Protein AF-G0RSS9-F1 (afdb_monomer_lite)

Organism: Hypocrea jecorina (strain QM6a) (NCBI:txid431241)

pLDDT: mean 83.59, std 8.58, range [49.47, 92.62]

Secondary structure (DSSP, 8-state):
--GGGSSS--S-BPTTSB-SSGGGBTTS-EEEETTEEEE--GGGTTSSSEEEE--

Structure (mmCIF, N/CA/C/O backbone):
data_AF-G0RSS9-F1
#
_entry.id   AF-G0RSS9-F1
#
loop_
_atom_site.group_PDB
_atom_site.id
_atom_site.type_symbol
_atom_site.label_atom_id
_atom_site.label_alt_id
_atom_site.label_comp_id
_atom_site.label_asym_id
_atom_site.label_entity_id
_atom_site.label_seq_id
_atom_site.pdbx_PDB_ins_code
_atom_site.Cartn_x
_atom_site.Cartn_y
_atom_site.Cartn_z
_atom_site.occupancy
_atom_site.B_iso_or_equiv
_atom_site.auth_seq_id
_atom_site.auth_comp_id
_atom_site.auth_asym_id
_atom_site.auth_atom_id
_atom_site.pdbx_PDB_model_num
ATOM 1 N N . ALA A 1 1 ? -4.347 -16.886 -0.978 1.00 49.47 1 ALA A N 1
ATOM 2 C CA . ALA A 1 1 ? -3.089 -16.228 -0.583 1.00 49.47 1 ALA A CA 1
ATOM 3 C C . ALA A 1 1 ? -1.984 -16.572 -1.574 1.00 49.47 1 ALA A C 1
ATOM 5 O O . ALA A 1 1 ? -1.833 -17.747 -1.904 1.00 49.47 1 ALA A O 1
ATOM 6 N N . GLY A 1 2 ? -1.273 -15.571 -2.095 1.00 57.88 2 GLY A N 1
ATOM 7 C CA . GLY A 1 2 ? -0.228 -15.732 -3.119 1.00 57.88 2 GLY A CA 1
ATOM 8 C C . GLY A 1 2 ? -0.559 -15.001 -4.425 1.00 57.88 2 GLY A C 1
ATOM 9 O O . GLY A 1 2 ? -1.658 -14.472 -4.557 1.00 57.88 2 GLY A O 1
ATOM 10 N N . ALA A 1 3 ? 0.372 -14.990 -5.391 1.00 62.84 3 ALA A N 1
ATOM 11 C CA . ALA A 1 3 ? 0.312 -14.200 -6.641 1.00 62.84 3 ALA A CA 1
ATOM 12 C C . ALA A 1 3 ? -1.005 -14.320 -7.442 1.00 62.84 3 ALA A C 1
ATOM 14 O O . ALA A 1 3 ? -1.376 -13.421 -8.179 1.00 62.84 3 ALA A O 1
ATOM 15 N N . LYS A 1 4 ? -1.752 -15.407 -7.242 1.00 66.06 4 LYS A N 1
ATOM 16 C CA . LYS A 1 4 ? -3.104 -15.642 -7.775 1.00 66.06 4 LYS A CA 1
ATOM 17 C C . LYS A 1 4 ? -4.187 -14.664 -7.280 1.00 66.06 4 LYS A C 1
ATOM 19 O O . 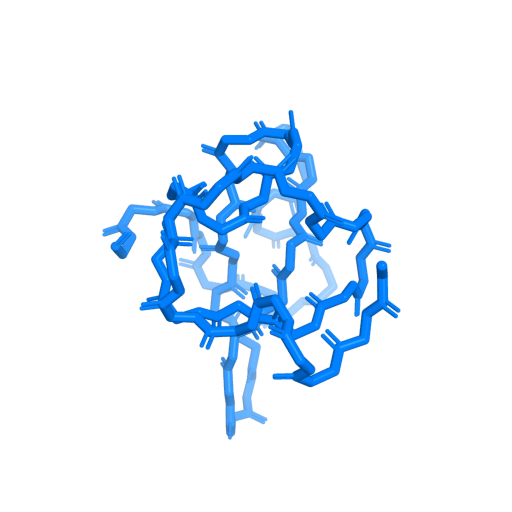LYS A 1 4 ? -5.228 -14.569 -7.914 1.00 66.06 4 LYS A O 1
ATOM 24 N N . ASN A 1 5 ? -3.950 -13.946 -6.182 1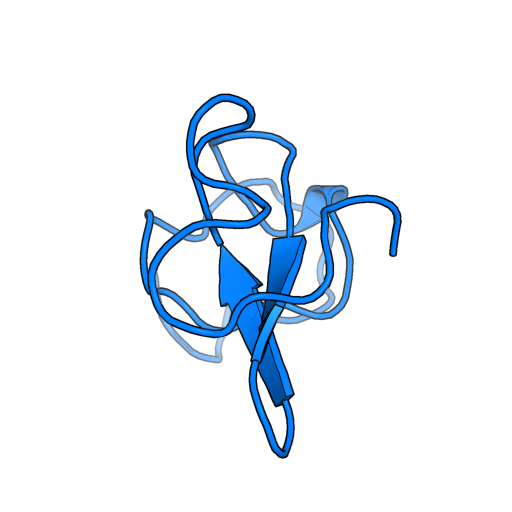.00 67.75 5 ASN A N 1
ATOM 25 C CA . ASN A 1 5 ? -4.838 -12.903 -5.653 1.00 67.75 5 ASN A CA 1
ATOM 26 C C . ASN A 1 5 ? -4.227 -11.495 -5.778 1.00 67.75 5 ASN A C 1
ATOM 28 O O . ASN A 1 5 ? -4.516 -10.625 -4.966 1.00 67.75 5 ASN A O 1
ATOM 32 N N . LEU A 1 6 ? -3.270 -11.307 -6.688 1.00 76.12 6 LEU A N 1
ATOM 33 C CA . LEU A 1 6 ? -2.600 -10.029 -6.912 1.00 76.12 6 LEU A CA 1
ATOM 34 C C . LEU A 1 6 ? -3.330 -9.263 -8.022 1.00 76.12 6 LEU A C 1
ATOM 36 O O . LEU A 1 6 ? -3.425 -9.772 -9.136 1.00 76.12 6 LEU A O 1
ATOM 40 N N . GLY A 1 7 ? -3.829 -8.061 -7.735 1.00 76.00 7 GLY A N 1
ATOM 41 C CA . GLY A 1 7 ? -4.526 -7.205 -8.698 1.00 76.00 7 GLY A CA 1
ATOM 42 C C . GLY A 1 7 ? -5.963 -7.620 -9.009 1.00 76.00 7 GLY A C 1
ATOM 43 O O . GLY A 1 7 ? -6.528 -7.134 -9.984 1.00 76.00 7 GLY A O 1
ATOM 44 N N . ASN A 1 8 ? -6.554 -8.527 -8.223 1.00 79.88 8 ASN A N 1
ATOM 45 C CA . ASN A 1 8 ? -7.953 -8.924 -8.395 1.00 79.88 8 ASN A CA 1
ATOM 46 C C . ASN A 1 8 ? -8.900 -8.211 -7.420 1.00 79.88 8 ASN A C 1
ATOM 48 O O . ASN A 1 8 ? -10.111 -8.399 -7.524 1.00 79.88 8 ASN A O 1
ATOM 52 N N . GLY A 1 9 ? -8.363 -7.416 -6.483 1.00 77.31 9 GLY A N 1
ATOM 53 C CA . GLY A 1 9 ? -9.153 -6.603 -5.560 1.00 77.31 9 GLY A CA 1
ATOM 54 C C . GLY A 1 9 ? -10.042 -7.420 -4.619 1.00 77.31 9 GLY A C 1
ATOM 55 O O . GLY A 1 9 ? -11.025 -6.904 -4.095 1.00 77.31 9 GLY A O 1
ATOM 56 N N . ALA A 1 10 ? -9.746 -8.710 -4.430 1.00 83.62 10 ALA A N 1
ATOM 57 C CA . ALA A 1 10 ? -10.598 -9.611 -3.658 1.00 83.62 10 ALA A CA 1
ATOM 58 C C . ALA A 1 10 ? -10.350 -9.548 -2.138 1.00 83.62 10 ALA A C 1
ATOM 60 O O . ALA A 1 10 ? -11.003 -10.276 -1.390 1.00 83.62 10 ALA A O 1
ATOM 61 N N . GLY A 1 11 ? -9.384 -8.750 -1.669 1.00 84.75 11 GLY A N 1
ATOM 62 C CA . GLY A 1 11 ? -9.038 -8.624 -0.250 1.00 84.75 11 GLY A CA 1
ATOM 63 C C . GLY A 1 11 ? -8.501 -9.916 0.369 1.00 84.75 11 GLY A C 1
ATOM 64 O O . GLY A 1 11 ? -8.664 -10.149 1.560 1.00 84.75 11 GLY A O 1
ATOM 65 N N . GLN A 1 12 ? -7.909 -10.803 -0.437 1.00 85.94 12 GLN A N 1
ATOM 66 C CA . GLN A 1 12 ? -7.496 -12.150 -0.011 1.00 85.94 12 GLN A CA 1
ATOM 67 C C . GLN A 1 12 ? -5.987 -12.280 0.251 1.00 85.94 12 GLN A C 1
ATOM 69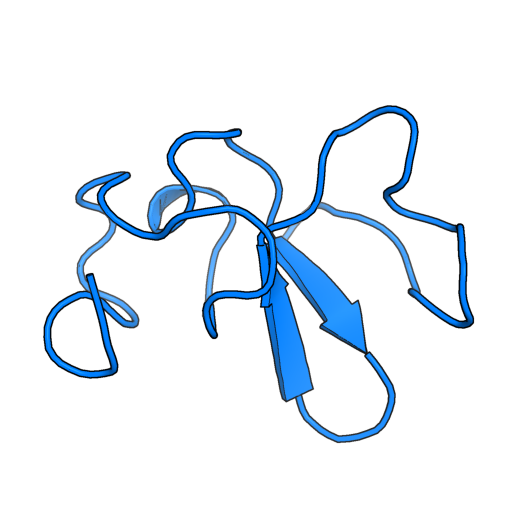 O O . GLN A 1 12 ? -5.491 -13.397 0.466 1.00 85.94 12 GLN A O 1
ATOM 74 N N . GLN A 1 13 ? -5.223 -11.187 0.160 1.00 86.56 13 GLN A N 1
ATOM 75 C CA . GLN A 1 13 ? -3.807 -11.180 0.516 1.00 86.56 13 GLN A CA 1
ATOM 76 C C . GLN A 1 13 ? -3.624 -10.932 2.013 1.00 86.56 13 GLN A C 1
ATOM 78 O O . GLN A 1 13 ? -4.203 -10.015 2.596 1.00 86.56 13 GLN A O 1
ATOM 83 N N . PHE A 1 14 ? -2.791 -11.765 2.634 1.00 87.81 14 PHE A N 1
ATOM 84 C CA . PHE A 1 14 ? -2.384 -11.602 4.028 1.00 87.81 14 PHE A CA 1
ATOM 85 C C . PHE A 1 14 ? -1.301 -10.532 4.158 1.00 87.81 14 PHE A C 1
ATOM 87 O O . PHE A 1 14 ? -0.634 -10.200 3.180 1.00 87.81 14 PHE A O 1
ATOM 94 N N . ILE A 1 15 ? -1.078 -10.048 5.383 1.00 85.31 15 ILE A N 1
ATOM 95 C CA . ILE A 1 15 ? 0.064 -9.188 5.723 1.00 85.31 15 ILE A CA 1
ATOM 96 C C . ILE A 1 15 ? 1.362 -9.833 5.223 1.00 85.31 15 ILE A C 1
ATOM 98 O O . ILE A 1 15 ? 1.539 -11.038 5.376 1.00 85.31 15 ILE A O 1
ATOM 102 N N . THR A 1 16 ? 2.254 -9.034 4.631 1.00 83.44 16 THR A N 1
ATOM 103 C CA . THR A 1 16 ? 3.465 -9.418 3.868 1.00 83.44 16 THR A CA 1
ATOM 104 C C . THR A 1 16 ? 3.231 -10.025 2.482 1.00 83.44 16 THR A C 1
ATOM 106 O O . THR A 1 16 ? 4.184 -10.170 1.718 1.00 83.44 16 THR A O 1
ATOM 109 N N . GLY A 1 17 ? 1.985 -10.334 2.115 1.00 87.12 17 GLY A N 1
ATOM 110 C CA . GLY A 1 17 ? 1.636 -10.740 0.758 1.00 87.12 17 GLY A CA 1
ATOM 111 C C . GLY A 1 17 ? 1.831 -9.594 -0.230 1.00 87.12 17 GLY A C 1
ATOM 112 O O . GLY A 1 17 ? 1.633 -8.435 0.114 1.00 87.12 17 GLY A O 1
ATOM 113 N N . ILE A 1 18 ? 2.220 -9.918 -1.459 1.00 87.44 18 ILE A N 1
ATOM 114 C CA . ILE A 1 18 ? 2.368 -8.931 -2.535 1.00 87.44 18 ILE A CA 1
ATOM 115 C C . ILE A 1 18 ? 0.990 -8.336 -2.855 1.00 87.44 18 ILE A C 1
ATOM 117 O O . ILE A 1 18 ? -0.001 -9.072 -2.867 1.00 87.44 18 ILE A O 1
ATOM 121 N N . CYS A 1 19 ? 0.929 -7.040 -3.139 1.00 88.50 19 CYS A N 1
ATOM 122 C CA . CYS A 1 19 ? -0.293 -6.336 -3.526 1.00 88.50 19 CYS A CA 1
ATOM 123 C C . CYS A 1 19 ? -0.014 -5.324 -4.642 1.00 88.50 19 CYS A C 1
ATOM 125 O O . CYS A 1 19 ? 1.129 -4.905 -4.827 1.00 88.50 19 CYS A O 1
ATOM 127 N N . LEU A 1 20 ? -1.051 -4.971 -5.405 1.00 87.38 20 LEU A N 1
ATOM 128 C CA . LEU A 1 20 ? -1.004 -3.874 -6.377 1.00 87.38 20 LEU A CA 1
ATOM 129 C C . LEU A 1 20 ? -1.857 -2.696 -5.914 1.00 87.38 20 LEU A C 1
ATOM 131 O O . LEU A 1 20 ?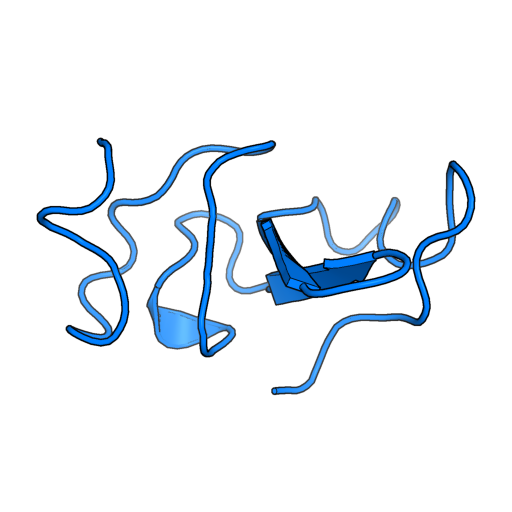 -1.505 -1.556 -6.192 1.00 87.38 20 LEU A O 1
ATOM 135 N N . THR A 1 21 ? -2.943 -2.986 -5.198 1.00 87.56 21 THR A N 1
ATOM 136 C CA . THR A 1 21 ? -3.857 -1.993 -4.629 1.00 87.56 21 THR A CA 1
ATOM 137 C C . THR A 1 21 ? -4.243 -2.371 -3.204 1.00 87.56 21 THR A C 1
ATOM 139 O O . THR A 1 21 ? -4.136 -3.538 -2.806 1.00 87.56 21 THR A O 1
ATOM 142 N N . ASP A 1 22 ? -4.750 -1.411 -2.435 1.00 87.38 22 ASP A N 1
ATOM 143 C CA . ASP A 1 22 ? -5.283 -1.639 -1.087 1.00 87.38 22 ASP A CA 1
ATOM 144 C C . ASP A 1 22 ? -6.385 -2.715 -1.072 1.00 87.38 22 ASP A C 1
ATOM 146 O O . ASP A 1 22 ? -6.494 -3.486 -0.115 1.00 87.38 22 ASP A O 1
ATOM 150 N N . ALA A 1 23 ? -7.145 -2.825 -2.168 1.00 87.56 23 ALA A N 1
ATOM 151 C CA . ALA A 1 23 ? -8.211 -3.807 -2.346 1.00 87.56 23 ALA A CA 1
ATOM 152 C C . ALA A 1 23 ? -7.707 -5.256 -2.429 1.00 87.56 23 ALA A C 1
ATOM 154 O O . ALA A 1 23 ? -8.482 -6.184 -2.220 1.00 87.56 23 ALA A O 1
ATOM 155 N N . ASP A 1 24 ? -6.426 -5.496 -2.716 1.00 88.00 24 ASP A N 1
ATOM 156 C CA . ASP A 1 24 ? -5.876 -6.856 -2.706 1.00 88.00 24 ASP A CA 1
ATOM 157 C C . ASP A 1 24 ? -5.677 -7.383 -1.278 1.00 88.00 24 ASP A C 1
ATOM 159 O O . ASP A 1 24 ? -5.710 -8.595 -1.039 1.00 88.00 24 ASP A O 1
ATOM 163 N N . CYS A 1 25 ? -5.492 -6.479 -0.317 1.00 89.50 25 CYS A N 1
ATOM 164 C CA . CYS A 1 25 ? -5.124 -6.799 1.051 1.00 89.50 25 CYS A CA 1
ATOM 165 C C . CYS A 1 25 ? -6.343 -6.992 1.944 1.00 89.50 25 CYS A C 1
ATOM 167 O O . CYS A 1 25 ? -7.202 -6.123 2.034 1.00 89.50 25 CYS A O 1
ATOM 169 N N . ALA A 1 26 ? -6.362 -8.077 2.721 1.00 87.75 26 ALA A N 1
ATOM 170 C CA . ALA A 1 26 ? -7.371 -8.279 3.764 1.00 87.75 26 ALA A CA 1
ATOM 171 C C . ALA A 1 26 ? -7.347 -7.159 4.821 1.00 87.75 26 ALA A C 1
ATOM 173 O O . ALA A 1 26 ? -8.354 -6.869 5.460 1.00 87.75 26 ALA A O 1
ATOM 174 N N . SER A 1 27 ? -6.187 -6.520 5.002 1.00 86.50 27 SER A N 1
ATOM 175 C CA . SER A 1 27 ? -6.005 -5.352 5.865 1.00 86.50 27 SER A CA 1
ATOM 176 C C . SER A 1 27 ? -6.460 -4.030 5.243 1.00 86.50 27 SER A C 1
ATOM 178 O O . SER A 1 27 ? -6.434 -3.019 5.942 1.00 86.50 27 SER A O 1
ATOM 180 N N . GLY A 1 28 ? -6.823 -4.013 3.954 1.00 88.06 28 GLY A N 1
ATOM 181 C CA . GLY A 1 28 ? -7.176 -2.799 3.214 1.00 88.06 28 GLY A CA 1
ATOM 182 C C . GLY A 1 28 ? -6.019 -1.809 3.063 1.00 88.06 28 GLY A C 1
ATOM 183 O O . GLY A 1 28 ? -6.246 -0.609 3.001 1.00 88.06 28 GLY A O 1
ATOM 184 N N . CYS A 1 29 ? -4.776 -2.289 3.121 1.00 91.25 29 CYS A N 1
ATOM 185 C CA . CYS A 1 29 ? -3.589 -1.443 3.144 1.00 91.25 29 CYS A CA 1
ATOM 186 C C . CYS A 1 29 ? -2.448 -2.168 2.437 1.00 91.25 29 CYS A C 1
ATOM 188 O O . CYS A 1 29 ? -1.856 -3.115 2.961 1.00 91.25 29 CYS A O 1
ATOM 190 N N . CYS A 1 30 ? -2.173 -1.724 1.220 1.00 91.75 30 CYS A N 1
ATOM 191 C CA . CYS A 1 30 ? -1.061 -2.130 0.390 1.00 91.75 30 CYS A CA 1
ATOM 192 C C . CYS A 1 30 ? 0.056 -1.106 0.561 1.00 91.75 30 CYS A C 1
ATOM 194 O O . CYS A 1 30 ? -0.063 0.028 0.126 1.00 91.75 30 CYS A O 1
ATOM 196 N N . ALA A 1 31 ? 1.137 -1.467 1.244 1.00 92.62 31 ALA A N 1
ATOM 197 C CA . ALA A 1 31 ? 2.220 -0.540 1.526 1.00 92.62 31 ALA A CA 1
ATOM 198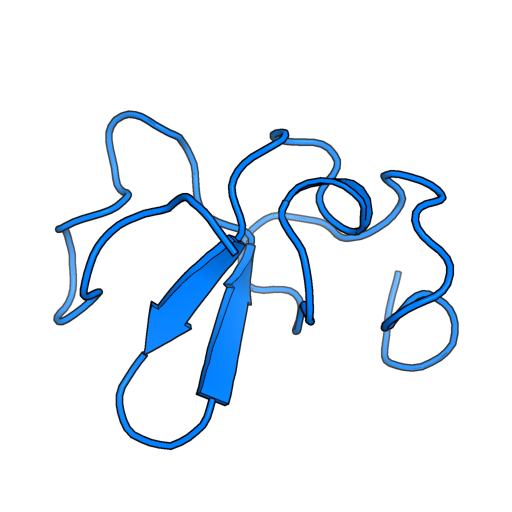 C C . ALA A 1 31 ? 3.371 -0.716 0.538 1.00 92.62 31 ALA A C 1
ATOM 200 O O . ALA A 1 31 ? 3.886 -1.823 0.366 1.00 92.62 31 ALA A O 1
ATOM 201 N N . GLY A 1 32 ? 3.830 0.381 -0.060 1.00 90.12 32 GLY A N 1
ATOM 202 C CA . GLY A 1 32 ? 4.980 0.353 -0.961 1.00 90.12 32 GLY A CA 1
ATOM 203 C C . GLY A 1 32 ? 6.250 -0.045 -0.209 1.00 90.12 32 GLY A C 1
ATOM 204 O O . GLY A 1 32 ? 6.481 0.414 0.906 1.00 90.12 32 GLY A O 1
ATOM 205 N N . LEU A 1 33 ? 7.068 -0.914 -0.794 1.00 88.31 33 LEU A N 1
ATOM 206 C CA . LEU A 1 33 ? 8.329 -1.403 -0.237 1.00 88.31 33 LEU A CA 1
ATOM 207 C C . LEU A 1 33 ? 9.348 -1.474 -1.376 1.00 88.31 33 LEU A C 1
ATOM 209 O O . LEU A 1 33 ? 9.053 -2.101 -2.380 1.00 88.31 33 LEU A O 1
ATOM 213 N N . ASN A 1 34 ? 10.519 -0.841 -1.233 1.00 79.06 34 ASN A N 1
ATOM 214 C CA . ASN A 1 34 ? 11.582 -0.721 -2.254 1.00 79.06 34 ASN A CA 1
ATOM 215 C C . ASN A 1 34 ? 11.557 -1.804 -3.369 1.00 79.06 34 ASN A C 1
ATOM 217 O O . ASN A 1 34 ? 12.084 -2.900 -3.188 1.00 79.06 34 ASN A O 1
ATOM 221 N N . GLY A 1 35 ? 10.937 -1.488 -4.517 1.00 78.88 35 GLY A N 1
ATOM 222 C CA . GLY A 1 35 ? 10.804 -2.399 -5.668 1.00 78.88 35 GLY A CA 1
ATOM 223 C C . GLY A 1 35 ? 9.454 -3.121 -5.823 1.00 78.88 35 GLY A C 1
ATOM 224 O O . GLY A 1 35 ? 9.302 -3.916 -6.746 1.00 78.88 35 GLY A O 1
ATOM 225 N N . GLY A 1 36 ? 8.467 -2.847 -4.969 1.00 87.00 36 GLY A N 1
ATOM 226 C CA . GLY A 1 36 ? 7.116 -3.402 -5.045 1.00 87.00 36 GLY A CA 1
ATOM 227 C C . GLY A 1 36 ? 6.180 -2.836 -3.975 1.00 87.00 36 GLY A C 1
ATOM 228 O O . GLY A 1 36 ? 6.431 -1.777 -3.402 1.00 87.00 36 GLY A O 1
ATOM 229 N N . ALA A 1 37 ? 5.094 -3.550 -3.694 1.00 88.88 37 ALA A N 1
ATOM 230 C CA . ALA A 1 37 ? 4.194 -3.241 -2.593 1.00 88.88 37 ALA A CA 1
ATOM 231 C C . ALA A 1 37 ? 3.729 -4.531 -1.909 1.00 88.88 37 ALA A C 1
ATOM 233 O O . ALA A 1 37 ? 3.597 -5.588 -2.536 1.00 88.88 37 ALA A O 1
ATOM 234 N N . VAL A 1 38 ? 3.538 -4.451 -0.595 1.00 89.69 38 VAL A N 1
ATOM 235 C CA . VAL A 1 38 ? 3.132 -5.574 0.248 1.00 89.69 38 VAL A CA 1
ATOM 236 C C . VAL A 1 38 ? 2.013 -5.165 1.186 1.00 89.69 38 VAL A C 1
ATOM 238 O O . VAL A 1 38 ? 2.011 -4.067 1.741 1.00 89.69 38 VAL A O 1
ATOM 241 N N . CYS A 1 39 ? 1.078 -6.075 1.422 1.00 90.62 39 CYS A N 1
ATOM 242 C CA . CYS A 1 39 ? 0.014 -5.864 2.378 1.00 90.62 39 CYS A CA 1
ATOM 243 C C . CYS A 1 39 ? 0.596 -5.608 3.756 1.00 90.62 39 CYS A C 1
ATOM 245 O O . CYS A 1 39 ? 1.391 -6.388 4.287 1.00 90.62 39 CYS A O 1
ATOM 247 N N . SER A 1 40 ? 0.178 -4.503 4.344 1.00 90.56 40 SER A N 1
ATOM 248 C CA . SER A 1 40 ? 0.610 -4.063 5.653 1.00 90.56 40 SER A CA 1
ATOM 249 C C . SER A 1 40 ? -0.607 -3.719 6.494 1.00 90.56 40 SER A C 1
ATOM 251 O O . SER A 1 40 ? -1.704 -3.496 5.989 1.00 90.56 40 SER A O 1
ATOM 253 N N . GLY A 1 41 ? -0.431 -3.711 7.811 1.00 89.50 41 GLY A N 1
ATOM 254 C CA . GLY A 1 41 ? -1.413 -3.086 8.684 1.00 89.50 41 GLY A CA 1
ATOM 255 C C . GLY A 1 41 ? -1.322 -1.570 8.538 1.00 89.50 41 GLY A C 1
ATOM 256 O O . GLY A 1 41 ? -0.218 -1.044 8.384 1.00 89.50 41 GLY A O 1
ATOM 257 N N . VAL A 1 42 ? -2.457 -0.880 8.654 1.00 86.00 42 VAL A N 1
ATOM 258 C CA . VAL A 1 42 ? -2.546 0.592 8.582 1.00 86.00 42 VAL A CA 1
ATOM 259 C C . VAL A 1 42 ? -1.584 1.254 9.581 1.00 86.00 42 VAL A C 1
ATOM 261 O O . VAL A 1 42 ? -0.800 2.124 9.225 1.00 86.00 42 VAL A O 1
ATOM 264 N N . GLY A 1 43 ? -1.499 0.748 10.817 1.00 86.62 43 GLY A N 1
ATOM 265 C CA . GLY A 1 43 ? -0.543 1.254 11.818 1.00 86.62 43 GLY A CA 1
ATOM 266 C C . GLY A 1 43 ? 0.940 0.977 11.512 1.00 86.62 43 GLY A C 1
ATOM 267 O O . GLY A 1 43 ? 1.825 1.586 12.112 1.00 86.62 43 GLY A O 1
ATOM 268 N N . ALA A 1 44 ? 1.232 0.070 10.578 1.00 87.44 44 ALA A N 1
ATOM 269 C CA . ALA A 1 44 ? 2.584 -0.314 10.175 1.00 87.44 44 ALA A CA 1
ATOM 270 C C . ALA A 1 44 ? 2.942 0.155 8.757 1.00 87.44 44 ALA A C 1
ATOM 272 O O . ALA A 1 44 ? 3.997 -0.214 8.247 1.00 87.44 44 ALA A O 1
ATOM 273 N N . GLN A 1 45 ? 2.100 0.976 8.123 1.00 86.12 45 GLN A N 1
ATOM 274 C CA . GLN A 1 45 ? 2.255 1.382 6.723 1.00 86.12 45 GLN A CA 1
ATOM 275 C C . GLN A 1 45 ? 3.547 2.163 6.426 1.00 86.12 45 GLN A C 1
ATOM 277 O O . GLN A 1 45 ? 3.981 2.186 5.283 1.00 86.12 45 GLN A O 1
ATOM 282 N N . PHE A 1 46 ? 4.186 2.750 7.445 1.00 89.06 46 PHE A N 1
ATOM 283 C CA . PHE A 1 46 ? 5.488 3.428 7.342 1.00 89.06 46 PHE A CA 1
ATOM 284 C C . PHE A 1 46 ? 6.625 2.677 8.055 1.00 89.06 46 PHE A C 1
ATOM 286 O O . PHE A 1 46 ? 7.763 3.138 8.107 1.00 89.06 46 PHE A O 1
ATOM 293 N N . GLN A 1 47 ? 6.338 1.513 8.643 1.00 85.69 47 GLN A N 1
ATOM 294 C CA . GLN A 1 47 ? 7.328 0.742 9.390 1.00 85.69 47 GLN A CA 1
ATOM 295 C C . GLN A 1 47 ? 8.129 -0.169 8.460 1.00 85.69 47 GLN A C 1
ATOM 297 O O . GLN A 1 47 ? 7.595 -0.734 7.502 1.00 85.69 47 GLN A O 1
ATOM 302 N N . ASN A 1 48 ? 9.404 -0.387 8.791 1.00 83.00 48 ASN A N 1
ATOM 303 C CA . ASN A 1 48 ? 10.305 -1.282 8.056 1.00 83.00 48 ASN A CA 1
ATOM 304 C C . ASN A 1 48 ? 10.509 -0.852 6.587 1.00 83.00 48 ASN A C 1
ATOM 306 O O . ASN A 1 48 ? 10.409 -1.672 5.675 1.00 83.00 48 ASN A O 1
ATOM 310 N N . GLY A 1 49 ? 10.741 0.449 6.367 1.00 83.44 49 GLY A N 1
ATOM 311 C CA . GLY A 1 49 ? 11.060 1.013 5.049 1.00 83.44 49 GLY A CA 1
ATOM 312 C C . GLY A 1 49 ? 9.884 1.073 4.073 1.00 83.44 49 GLY A C 1
ATOM 313 O O . GLY A 1 49 ? 10.104 1.172 2.866 1.00 83.44 49 GLY A O 1
ATOM 314 N N . LYS A 1 50 ? 8.652 0.978 4.585 1.00 88.19 50 LYS A N 1
ATOM 315 C CA . LYS A 1 50 ? 7.439 1.110 3.780 1.00 88.19 50 LYS A CA 1
ATOM 316 C C . LYS A 1 50 ? 7.097 2.576 3.529 1.00 88.19 50 LYS A C 1
ATOM 318 O O . LYS A 1 50 ? 7.308 3.416 4.401 1.00 88.19 50 LYS A O 1
ATOM 323 N N . THR A 1 51 ? 6.541 2.880 2.364 1.00 87.62 51 THR A N 1
ATOM 324 C CA . THR A 1 51 ? 6.235 4.256 1.939 1.00 87.62 51 THR A CA 1
ATOM 325 C C . THR A 1 51 ? 4.809 4.713 2.253 1.00 87.62 51 THR A C 1
ATOM 327 O O . THR A 1 51 ? 4.467 5.848 1.939 1.00 87.62 51 THR A O 1
ATOM 330 N N . GLY A 1 52 ? 3.989 3.886 2.907 1.00 85.31 52 GLY A N 1
ATOM 331 C CA . GLY A 1 52 ? 2.580 4.175 3.194 1.00 85.31 52 GLY A CA 1
ATOM 332 C C . GLY A 1 52 ? 1.611 3.370 2.329 1.00 85.31 52 GLY A C 1
ATOM 333 O O . GLY A 1 52 ? 2.020 2.797 1.320 1.00 85.31 52 GLY A O 1
ATOM 334 N N . CYS A 1 53 ? 0.348 3.320 2.766 1.00 87.94 53 CYS A N 1
ATOM 335 C CA . CYS A 1 53 ? -0.779 2.721 2.041 1.00 87.94 53 CYS A CA 1
ATOM 336 C C . CYS A 1 53 ? -1.579 3.788 1.289 1.00 87.94 53 CYS A C 1
ATOM 338 O O . CYS A 1 53 ? -1.521 4.960 1.676 1.00 87.94 53 CYS A O 1
ATOM 340 N N . GLY A 1 54 ? -2.302 3.389 0.241 1.00 76.25 54 GLY A N 1
ATOM 341 C CA . GLY A 1 54 ? -3.014 4.309 -0.654 1.00 76.25 54 GLY A CA 1
ATOM 342 C C . GLY A 1 54 ? -2.763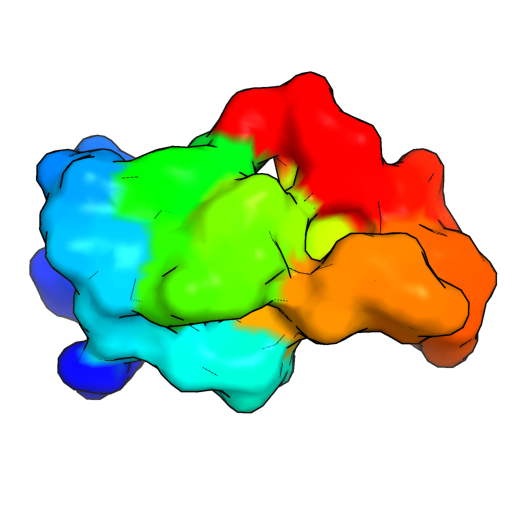 4.069 -2.145 1.00 76.25 54 GLY A C 1
ATOM 343 O O . GLY A 1 54 ? -2.672 5.049 -2.886 1.00 76.25 54 GLY A O 1
ATOM 344 N N . PHE A 1 55 ? -2.591 2.807 -2.561 1.00 73.06 55 PHE A N 1
ATOM 345 C CA . PHE A 1 55 ? -2.459 2.415 -3.974 1.00 73.06 55 PHE A CA 1
ATOM 346 C C . PHE A 1 55 ? -3.765 1.830 -4.512 1.00 73.06 55 PHE A C 1
ATOM 348 O O . PHE A 1 55 ? -4.414 1.045 -3.778 1.00 73.06 55 PHE A O 1
#

Sequence (55 aa):
AGAKNLGNGAGQQFITGICLTDADCASGCCAGLNGGAVCSGVGAQFQNGKTGCGF

Radius of gyration: 9.34 Å; chains: 1; bounding box: 22×20×20 Å

InterPro domains:
  IPR060159 Biotrophy-associated secreted protein 2, conserved domain [PF28293] (2-55)

Foldseek 3Di:
DAPVLEPPLCQPFDFQHFYDALSSHVQSFWWDAVPGTGHHHQVCNPPPRTPTGDD